Protein AF-A0A7W2KFF7-F1 (afdb_monomer_lite)

Radius of gyration: 12.77 Å; chains: 1; bounding box: 30×33×29 Å

Foldseek 3Di:
DDKAWDCPPHDPVLVVLSVQLNVQQPDPLLVVLLVQLLVDPQDCVVDQVVSLVVSCVRCPPSNSVSPVSSCVSSVHRSVRSNVSRNPTDMDPDDDD

pLDDT: mean 92.56, std 6.02, range [59.72, 97.44]

Secondary structure (DSSP, 8-state):
---EE--TT--HHHHHHHHHHHHH--SHHHHHHHHHHHTS---GGG-HHHHHHHHHHHHHHHHHHHHHHHHHHHT--HHHHHHHHHT--EESSPP-

Organism: NCBI:txid2666183

Structure (mmCIF, N/CA/C/O backbone):
data_AF-A0A7W2KFF7-F1
#
_entry.id   AF-A0A7W2KFF7-F1
#
loop_
_atom_site.group_PDB
_atom_site.id
_atom_site.type_symbol
_atom_site.label_atom_id
_atom_site.label_alt_id
_atom_site.label_comp_id
_atom_site.label_asym_id
_atom_site.label_entity_id
_atom_site.label_seq_id
_atom_site.pdbx_PDB_ins_code
_atom_site.Cartn_x
_atom_site.Cartn_y
_atom_site.Cartn_z
_atom_site.occupancy
_atom_site.B_iso_or_equiv
_atom_site.auth_seq_id
_atom_site.auth_comp_id
_atom_site.auth_asym_id
_atom_site.auth_atom_id
_atom_site.pdbx_PDB_model_num
ATOM 1 N N . MET A 1 1 ? 2.371 -14.835 -3.939 1.00 75.50 1 MET A N 1
ATOM 2 C CA . MET A 1 1 ? 2.195 -14.420 -2.531 1.00 75.50 1 MET A CA 1
ATOM 3 C C . MET A 1 1 ? 0.801 -13.837 -2.353 1.00 75.50 1 MET A C 1
ATOM 5 O O . MET A 1 1 ? 0.407 -13.009 -3.170 1.00 75.50 1 MET A O 1
ATOM 9 N N . LYS A 1 2 ? 0.052 -14.284 -1.340 1.00 86.00 2 LYS A N 1
ATOM 10 C CA . LYS A 1 2 ? -1.274 -13.763 -0.980 1.00 86.00 2 LYS A CA 1
ATOM 11 C C . LYS A 1 2 ? -1.233 -13.396 0.504 1.00 86.00 2 LYS A C 1
ATOM 13 O O . LYS A 1 2 ? -0.713 -14.183 1.285 1.00 86.00 2 LYS A O 1
ATOM 18 N N . PHE A 1 3 ? -1.707 -12.210 0.861 1.00 90.81 3 PHE A N 1
ATOM 19 C CA . PHE A 1 3 ? -1.852 -11.780 2.249 1.00 90.81 3 PHE A CA 1
ATOM 20 C C . PHE A 1 3 ? -3.117 -10.936 2.382 1.00 90.81 3 PHE A C 1
ATOM 22 O O . PHE A 1 3 ? -3.635 -10.440 1.377 1.00 90.81 3 PHE A O 1
ATOM 29 N N . TYR A 1 4 ? -3.569 -10.780 3.618 1.00 92.44 4 TYR A N 1
ATOM 30 C CA . TYR A 1 4 ? -4.703 -9.953 4.010 1.00 92.44 4 TYR A CA 1
ATOM 31 C C . TYR A 1 4 ? -4.310 -9.134 5.237 1.00 92.44 4 TYR A C 1
ATOM 33 O O . TYR A 1 4 ? -3.483 -9.577 6.030 1.00 92.44 4 TYR A O 1
ATOM 41 N N . PHE A 1 5 ? -4.881 -7.954 5.411 1.00 94.12 5 PHE A N 1
ATOM 42 C CA . PHE A 1 5 ? -4.748 -7.165 6.625 1.00 94.12 5 PHE A CA 1
ATOM 43 C C . PHE A 1 5 ? -5.553 -7.810 7.762 1.00 94.12 5 PHE A C 1
ATOM 45 O O . PHE A 1 5 ? -6.662 -8.310 7.554 1.00 94.12 5 PHE A O 1
ATOM 52 N N . ALA A 1 6 ? -5.001 -7.821 8.972 1.00 93.62 6 ALA A N 1
ATOM 53 C CA . ALA A 1 6 ? -5.761 -8.162 10.169 1.00 93.62 6 ALA A CA 1
ATOM 54 C C . ALA A 1 6 ? -6.663 -6.971 10.519 1.00 93.62 6 ALA A C 1
ATOM 56 O O . ALA A 1 6 ? -6.155 -5.867 10.708 1.00 93.62 6 ALA A O 1
ATOM 57 N N . LEU A 1 7 ? -7.981 -7.179 10.556 1.00 93.12 7 LEU A N 1
ATOM 58 C CA . LEU A 1 7 ? -8.967 -6.106 10.765 1.00 93.12 7 LEU A CA 1
ATOM 59 C C . LEU A 1 7 ? -9.529 -6.069 12.191 1.00 93.12 7 LEU A C 1
ATOM 61 O O . LEU A 1 7 ? -10.225 -5.120 12.553 1.00 93.12 7 LEU A O 1
ATOM 65 N N . ASP A 1 8 ? -9.231 -7.089 12.995 1.00 89.56 8 ASP A N 1
ATOM 66 C CA . ASP A 1 8 ? -9.782 -7.248 14.335 1.00 89.56 8 ASP A CA 1
ATOM 67 C C . ASP A 1 8 ? -9.443 -6.045 15.225 1.00 89.56 8 ASP A C 1
ATOM 69 O O . ASP A 1 8 ? -8.298 -5.593 15.295 1.00 89.56 8 ASP A O 1
ATOM 73 N N . GLY A 1 9 ? -10.462 -5.508 15.899 1.00 88.19 9 GLY A N 1
ATOM 74 C CA . GLY A 1 9 ? -10.317 -4.360 16.796 1.00 88.19 9 GLY A CA 1
ATOM 75 C C . GLY A 1 9 ? -10.121 -3.003 16.107 1.00 88.19 9 GLY A C 1
ATOM 76 O O . GLY A 1 9 ? -9.846 -2.022 16.796 1.00 88.19 9 GLY A O 1
ATOM 77 N N . MET A 1 10 ? -10.261 -2.904 14.777 1.00 91.88 10 MET A N 1
ATOM 78 C CA . MET A 1 10 ? -10.191 -1.620 14.064 1.00 91.88 10 MET A CA 1
ATOM 79 C C . MET A 1 10 ? -11.563 -0.948 13.914 1.00 91.88 10 MET A C 1
ATOM 81 O O . MET A 1 10 ? -12.559 -1.647 13.727 1.00 91.88 10 MET A O 1
ATOM 85 N N . PRO A 1 11 ? -11.636 0.398 13.903 1.00 93.81 11 PRO A N 1
ATOM 86 C CA . PRO A 1 11 ? -12.854 1.118 13.527 1.00 93.81 11 PRO A CA 1
ATOM 87 C C . PRO A 1 11 ? -13.313 0.767 12.106 1.00 93.81 11 PRO A C 1
ATOM 89 O O . PRO A 1 11 ? -12.471 0.566 11.227 1.00 93.81 11 PRO A O 1
ATOM 92 N N . GLN A 1 12 ? -14.628 0.749 11.869 1.00 93.19 12 GLN A N 1
ATOM 93 C CA . GLN A 1 12 ? -15.223 0.349 10.586 1.00 93.19 12 GLN A CA 1
ATOM 94 C C . GLN A 1 12 ? -14.649 1.128 9.393 1.00 93.19 12 GLN A C 1
ATOM 96 O O . GLN A 1 12 ? -14.209 0.513 8.427 1.00 93.19 12 GLN A O 1
ATOM 101 N N . GLU A 1 13 ? -14.545 2.455 9.492 1.00 92.25 13 GLU A N 1
ATOM 102 C CA . GLU A 1 13 ? -13.975 3.299 8.429 1.00 92.25 13 GLU A CA 1
ATOM 103 C C . GLU A 1 13 ? -12.557 2.854 8.033 1.00 92.25 13 GLU A C 1
ATOM 105 O O . GLU A 1 13 ? -12.199 2.801 6.857 1.00 92.25 13 GLU A O 1
ATOM 110 N N . ARG A 1 14 ? -11.735 2.459 9.014 1.00 92.75 14 ARG A N 1
ATOM 111 C CA . ARG A 1 14 ? -10.373 1.974 8.759 1.00 92.75 14 ARG A CA 1
ATOM 112 C C . ARG A 1 14 ? -10.378 0.593 8.105 1.00 92.75 14 ARG A C 1
ATOM 114 O O . ARG A 1 14 ? -9.533 0.328 7.249 1.00 92.75 14 ARG A O 1
ATOM 121 N N . GLN A 1 15 ? -11.307 -0.278 8.499 1.00 94.88 15 GLN A N 1
ATOM 122 C CA . GLN A 1 15 ? -11.475 -1.591 7.875 1.00 94.88 15 GLN A CA 1
ATOM 123 C C . GLN A 1 15 ? -11.866 -1.459 6.401 1.00 94.88 15 GLN A C 1
ATOM 125 O O . GLN A 1 15 ? -11.280 -2.132 5.557 1.00 94.88 15 GLN A O 1
ATOM 130 N N . GLU A 1 16 ? -12.796 -0.558 6.083 1.00 95.31 16 GLU A N 1
ATOM 131 C CA . GLU A 1 16 ? -13.261 -0.305 4.716 1.00 95.31 16 GLU A CA 1
ATOM 132 C C . GLU A 1 16 ? -12.125 0.172 3.803 1.00 95.31 16 GLU A C 1
ATOM 134 O O . GLU A 1 16 ? -11.974 -0.330 2.687 1.00 95.31 16 GLU A O 1
ATOM 139 N N . VAL A 1 17 ? -11.253 1.060 4.293 1.00 95.88 17 VAL A N 1
ATOM 140 C CA . VAL A 1 17 ? -10.070 1.491 3.533 1.00 95.88 17 VAL A CA 1
ATOM 141 C C . VAL A 1 17 ? -9.116 0.318 3.279 1.00 95.88 17 VAL A C 1
ATOM 143 O O . VAL A 1 17 ? -8.663 0.129 2.152 1.00 95.88 17 VAL A O 1
ATOM 146 N N . LEU A 1 18 ? -8.822 -0.507 4.289 1.00 95.88 18 LEU A N 1
ATOM 147 C CA . LEU A 1 18 ? -7.932 -1.666 4.131 1.00 95.88 18 LEU A CA 1
ATOM 148 C C . LEU A 1 18 ? -8.512 -2.719 3.175 1.00 95.88 18 LEU A C 1
ATOM 150 O O . LEU A 1 18 ? -7.777 -3.284 2.365 1.00 95.88 18 LEU A O 1
ATOM 154 N N . LEU A 1 19 ? -9.826 -2.940 3.221 1.00 95.56 19 LEU A N 1
ATOM 155 C CA . LEU A 1 19 ? -10.552 -3.796 2.280 1.00 95.56 19 LEU A CA 1
ATOM 156 C C . LEU A 1 19 ? -10.513 -3.242 0.851 1.00 95.56 19 LEU A C 1
ATOM 158 O O . LEU A 1 19 ? -10.304 -3.999 -0.098 1.00 95.56 19 LEU A O 1
ATOM 162 N N . SER A 1 20 ? -10.648 -1.925 0.686 1.00 96.38 20 SER A N 1
ATOM 163 C CA . SER A 1 20 ? -10.499 -1.260 -0.612 1.00 96.38 20 SER A CA 1
ATOM 164 C C . SER A 1 20 ? -9.088 -1.461 -1.183 1.00 96.38 20 SER A C 1
ATOM 166 O O . SER A 1 20 ? -8.936 -1.862 -2.343 1.00 96.38 20 SER A O 1
ATOM 168 N N . ILE A 1 21 ? -8.050 -1.326 -0.348 1.00 96.62 21 ILE A N 1
ATOM 169 C CA . ILE A 1 21 ? -6.662 -1.636 -0.728 1.00 96.62 21 ILE A CA 1
ATOM 170 C C . ILE A 1 21 ? -6.530 -3.111 -1.140 1.00 96.62 21 ILE A C 1
ATOM 172 O O . ILE A 1 21 ? -5.955 -3.401 -2.188 1.00 96.62 21 ILE A O 1
ATOM 176 N N . GLU A 1 22 ? -7.082 -4.049 -0.363 1.00 95.25 22 GLU A N 1
ATOM 177 C CA . GLU A 1 22 ? -7.083 -5.481 -0.702 1.00 95.25 22 GLU A CA 1
ATOM 178 C C . GLU A 1 22 ? -7.720 -5.775 -2.057 1.00 95.25 22 GLU A C 1
ATOM 180 O O . GLU A 1 22 ? -7.138 -6.509 -2.862 1.00 95.25 22 GLU A O 1
ATOM 185 N N . SER A 1 23 ? -8.879 -5.175 -2.324 1.00 95.50 23 SER A N 1
ATOM 186 C CA . SER A 1 23 ? -9.606 -5.343 -3.584 1.00 95.50 23 SER A CA 1
ATOM 187 C C . SER A 1 23 ? -8.844 -4.779 -4.789 1.00 95.50 23 SER A C 1
ATOM 189 O O . SER A 1 23 ? -8.906 -5.346 -5.879 1.00 95.50 23 SER A O 1
ATOM 191 N N . SER A 1 24 ? -8.042 -3.731 -4.575 1.00 96.25 24 SER A N 1
ATOM 192 C CA . SER A 1 24 ? -7.208 -3.093 -5.601 1.00 96.25 24 SER A CA 1
ATOM 193 C C . SER A 1 24 ? -5.954 -3.907 -5.954 1.00 96.25 24 SER A C 1
ATOM 195 O O . SER A 1 24 ? -5.331 -3.688 -6.991 1.00 96.25 24 SER A O 1
ATOM 197 N N . MET A 1 25 ? -5.561 -4.884 -5.128 1.00 95.75 25 MET A N 1
ATOM 198 C CA . MET A 1 25 ? -4.385 -5.726 -5.372 1.00 95.75 25 MET A CA 1
ATOM 199 C C . MET A 1 25 ? -4.688 -6.902 -6.318 1.00 95.75 25 MET A C 1
ATOM 201 O O . MET A 1 25 ? -4.659 -8.074 -5.923 1.00 95.75 25 MET A O 1
ATOM 205 N N . LEU A 1 26 ? -4.934 -6.605 -7.596 1.00 92.50 26 LEU A N 1
ATOM 206 C CA . LEU A 1 26 ? -5.432 -7.574 -8.584 1.00 92.50 26 LEU A CA 1
ATOM 207 C C . LEU A 1 26 ? -4.473 -8.754 -8.821 1.00 92.50 26 LEU A C 1
ATOM 209 O O . LEU A 1 26 ? -4.880 -9.917 -8.862 1.00 92.50 26 LEU A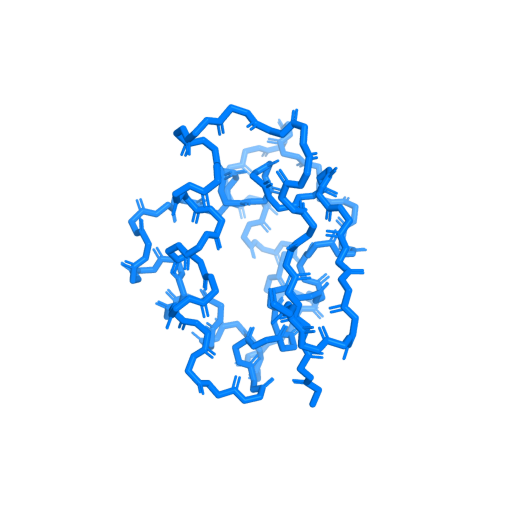 O 1
ATOM 213 N N . THR A 1 27 ? -3.168 -8.491 -8.906 1.00 94.06 27 THR A N 1
ATOM 214 C CA . THR A 1 27 ? -2.157 -9.510 -9.257 1.00 94.06 27 THR A CA 1
ATOM 215 C C . THR A 1 27 ? -1.176 -9.795 -8.119 1.00 94.06 27 THR A C 1
ATOM 217 O O . THR A 1 27 ? -1.148 -9.112 -7.094 1.00 94.06 27 THR A O 1
ATOM 220 N N . GLY A 1 28 ? -0.340 -10.826 -8.277 1.00 93.62 28 GLY A N 1
ATOM 221 C CA . GLY A 1 28 ? 0.749 -11.100 -7.333 1.00 93.62 28 GLY A CA 1
ATOM 222 C C . GLY A 1 28 ? 1.758 -9.950 -7.220 1.00 93.62 28 GLY A C 1
ATOM 223 O O . GLY A 1 28 ? 2.322 -9.754 -6.147 1.00 93.62 28 GLY A O 1
ATOM 224 N N . ARG A 1 29 ? 1.935 -9.159 -8.291 1.00 94.94 29 ARG A N 1
ATOM 225 C CA . ARG A 1 29 ? 2.842 -8.001 -8.310 1.00 94.94 29 ARG A CA 1
ATOM 226 C C . ARG A 1 29 ? 2.329 -6.849 -7.451 1.00 94.94 29 ARG A C 1
ATOM 228 O O . ARG A 1 29 ? 3.103 -6.317 -6.669 1.00 94.94 29 ARG A O 1
ATOM 235 N N . HIS A 1 30 ? 1.033 -6.543 -7.515 1.00 96.81 30 HIS A N 1
ATOM 236 C CA . HIS A 1 30 ? 0.409 -5.538 -6.645 1.00 96.81 30 HIS A CA 1
ATOM 237 C C . HIS A 1 30 ? 0.611 -5.883 -5.169 1.00 96.81 30 HIS A C 1
A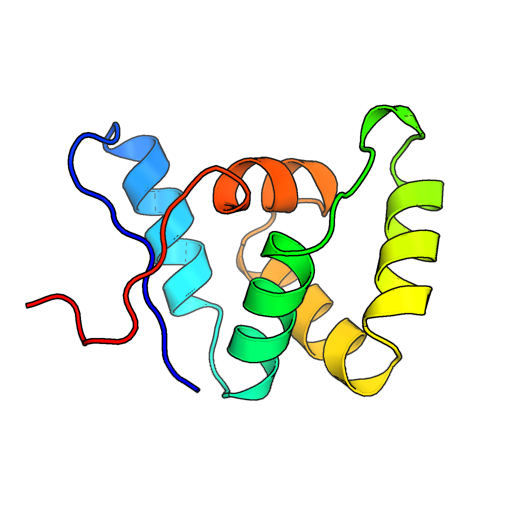TOM 239 O O . HIS A 1 30 ? 1.080 -5.065 -4.385 1.00 96.81 30 HIS A O 1
ATOM 245 N N . ARG A 1 31 ? 0.335 -7.144 -4.807 1.00 95.69 31 ARG A N 1
ATOM 246 C CA . ARG A 1 31 ? 0.526 -7.632 -3.436 1.00 95.69 31 ARG A CA 1
ATOM 247 C C . ARG A 1 31 ? 1.981 -7.503 -3.002 1.00 95.69 31 ARG A C 1
ATOM 249 O O . ARG A 1 31 ? 2.255 -6.990 -1.926 1.00 95.69 31 ARG A O 1
ATOM 256 N N . LEU A 1 32 ? 2.921 -7.932 -3.839 1.00 95.44 32 LEU A N 1
ATOM 257 C CA . LEU A 1 32 ? 4.340 -7.813 -3.515 1.00 95.44 32 LEU A CA 1
ATOM 258 C C . LEU A 1 32 ? 4.773 -6.348 -3.347 1.00 95.44 32 LEU A C 1
ATOM 260 O O . LEU A 1 32 ? 5.509 -6.045 -2.415 1.00 95.44 32 LEU A O 1
ATOM 264 N N . ALA A 1 33 ? 4.280 -5.438 -4.190 1.00 96.69 33 ALA A N 1
ATOM 265 C CA . ALA A 1 33 ? 4.580 -4.014 -4.093 1.00 96.69 33 ALA A CA 1
ATOM 266 C C . ALA A 1 33 ? 4.066 -3.399 -2.778 1.00 96.69 33 ALA A C 1
ATOM 268 O O . ALA A 1 33 ? 4.837 -2.759 -2.065 1.00 96.69 33 ALA A O 1
ATOM 269 N N . VAL A 1 34 ? 2.806 -3.658 -2.408 1.00 96.62 34 VAL A N 1
ATOM 270 C CA . VAL A 1 34 ? 2.211 -3.174 -1.147 1.00 96.62 34 VAL A CA 1
ATOM 271 C C . VAL A 1 34 ? 2.909 -3.781 0.070 1.00 96.62 34 VAL A C 1
ATOM 273 O O . VAL A 1 34 ? 3.218 -3.068 1.023 1.00 96.62 34 VAL A O 1
ATOM 276 N N . PHE A 1 35 ? 3.207 -5.082 0.039 1.00 95.06 35 PHE A N 1
ATOM 277 C CA . PHE A 1 35 ? 3.935 -5.750 1.117 1.00 95.06 35 PHE A CA 1
ATOM 278 C C . PHE A 1 35 ? 5.346 -5.181 1.283 1.00 95.06 35 PHE A C 1
ATOM 280 O O . PHE A 1 35 ? 5.769 -4.907 2.403 1.00 95.06 35 PHE A O 1
ATOM 287 N N . ASN A 1 36 ? 6.071 -4.958 0.186 1.00 95.06 36 ASN A N 1
ATOM 288 C CA . ASN A 1 36 ? 7.402 -4.368 0.251 1.00 95.06 36 ASN A CA 1
ATOM 289 C C . ASN A 1 36 ? 7.338 -2.929 0.765 1.00 95.06 36 ASN A C 1
ATOM 291 O O . ASN A 1 36 ? 8.098 -2.606 1.669 1.00 95.06 36 ASN A O 1
ATOM 295 N N . LEU A 1 37 ? 6.403 -2.104 0.273 1.00 96.12 37 LEU A N 1
ATOM 296 C CA . LEU A 1 37 ? 6.187 -0.739 0.766 1.00 96.12 37 LEU A CA 1
ATOM 297 C C . LEU A 1 37 ? 5.910 -0.716 2.273 1.00 96.12 37 LEU A C 1
ATOM 299 O O . LEU A 1 37 ? 6.523 0.070 2.986 1.00 96.12 37 LEU A O 1
ATOM 303 N N . LYS A 1 38 ? 5.028 -1.594 2.764 1.00 94.75 38 LYS A N 1
ATOM 304 C CA . LYS A 1 38 ? 4.727 -1.728 4.195 1.00 94.75 38 LYS A CA 1
ATOM 305 C C . LYS A 1 38 ? 5.978 -2.017 5.032 1.00 94.75 38 LYS A C 1
ATOM 307 O O . LYS A 1 38 ? 6.062 -1.566 6.165 1.00 94.75 38 LYS A O 1
ATOM 312 N N . ASN A 1 39 ? 6.917 -2.791 4.492 1.00 92.69 39 ASN A N 1
ATOM 313 C CA . ASN A 1 39 ? 8.162 -3.149 5.170 1.00 92.69 39 ASN A CA 1
ATOM 314 C C . ASN A 1 39 ? 9.292 -2.127 4.944 1.00 92.69 39 ASN A C 1
ATOM 316 O O . ASN A 1 39 ? 10.395 -2.306 5.464 1.00 92.69 39 ASN A O 1
ATOM 320 N N . LEU A 1 40 ? 9.052 -1.056 4.180 1.00 92.69 40 LEU A N 1
ATOM 321 C CA . LEU A 1 40 ? 9.981 0.065 4.113 1.00 92.69 40 LEU A CA 1
ATOM 322 C C . LEU A 1 40 ? 9.839 0.908 5.375 1.00 92.69 40 LEU A C 1
ATOM 324 O O . LEU A 1 40 ? 8.741 1.295 5.742 1.00 92.69 40 LEU A O 1
ATOM 328 N N . ASN A 1 41 ? 10.959 1.299 5.976 1.00 89.69 41 ASN A N 1
ATOM 329 C CA . ASN A 1 41 ? 10.973 2.312 7.033 1.00 89.69 41 ASN A CA 1
ATOM 330 C C . ASN A 1 41 ? 10.871 3.718 6.417 1.00 89.69 41 ASN A C 1
ATOM 332 O O . ASN A 1 41 ? 11.822 4.505 6.468 1.00 89.69 41 ASN A O 1
ATOM 336 N N . LEU A 1 42 ? 9.741 4.011 5.766 1.00 92.56 42 LEU A N 1
ATOM 337 C CA . LEU A 1 42 ? 9.548 5.254 5.025 1.00 92.56 42 LEU A CA 1
ATOM 338 C C . LEU A 1 42 ? 9.461 6.447 5.988 1.00 92.56 42 LEU A C 1
ATOM 340 O O . LEU A 1 42 ? 8.563 6.537 6.826 1.00 92.56 42 LEU A O 1
ATOM 344 N N . ARG A 1 43 ? 10.393 7.396 5.849 1.00 90.94 43 ARG A N 1
ATOM 345 C CA . ARG A 1 43 ? 10.398 8.653 6.612 1.00 90.94 43 ARG A CA 1
ATOM 346 C C . ARG A 1 43 ? 9.535 9.699 5.912 1.00 90.94 43 ARG A C 1
ATOM 348 O O . ARG A 1 43 ? 10.017 10.432 5.053 1.00 90.94 43 ARG A O 1
ATOM 355 N N . THR A 1 44 ? 8.271 9.801 6.317 1.00 91.12 44 THR A N 1
ATOM 356 C CA . THR A 1 44 ? 7.295 10.706 5.684 1.00 91.12 44 THR A CA 1
ATOM 357 C C . THR A 1 44 ? 7.504 12.188 6.011 1.00 91.12 44 THR A C 1
ATOM 359 O O . THR A 1 44 ? 6.919 13.045 5.358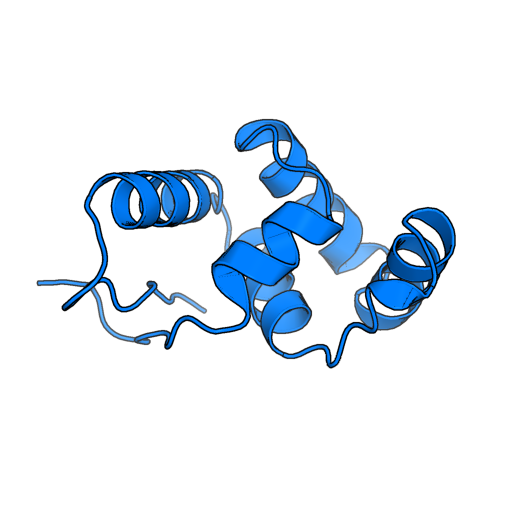 1.00 91.12 44 THR A O 1
ATOM 362 N N . SER A 1 45 ? 8.357 12.517 6.989 1.00 89.06 45 SER A N 1
ATOM 363 C CA . SER A 1 45 ? 8.699 13.900 7.367 1.00 89.06 45 SER A CA 1
ATOM 364 C C . SER A 1 45 ? 9.464 14.667 6.284 1.00 89.06 45 SER A C 1
ATOM 366 O O . SER A 1 45 ? 9.552 15.887 6.341 1.00 89.06 45 SER A O 1
ATOM 368 N N . ASN A 1 46 ? 10.034 13.962 5.305 1.00 83.44 46 ASN A N 1
ATOM 369 C CA . ASN A 1 46 ? 10.893 14.545 4.276 1.00 83.44 46 ASN A CA 1
ATOM 370 C C . ASN A 1 46 ? 10.120 15.098 3.064 1.00 83.44 46 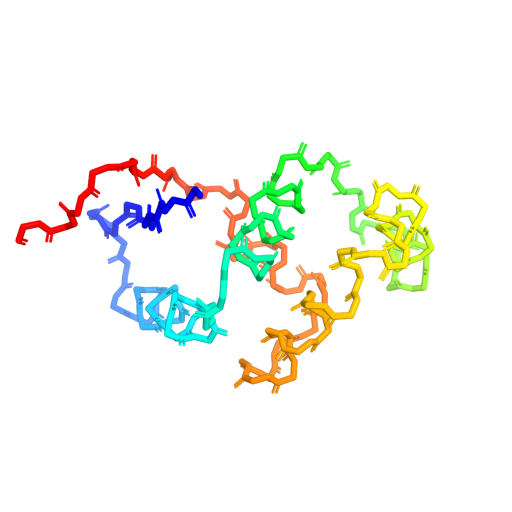ASN A C 1
ATOM 372 O O . ASN A 1 46 ? 10.749 15.554 2.112 1.00 83.44 46 ASN A O 1
ATOM 376 N N . GLY A 1 47 ? 8.785 15.055 3.094 1.00 89.25 47 GLY A N 1
ATOM 377 C CA . GLY A 1 47 ? 7.926 15.492 1.995 1.00 89.25 47 GLY A CA 1
ATOM 378 C C . GLY A 1 47 ? 7.653 14.397 0.960 1.00 89.25 47 GLY A C 1
ATOM 379 O O . GLY A 1 47 ? 8.303 13.350 0.936 1.00 89.25 47 GLY A O 1
ATOM 380 N N . HIS A 1 48 ? 6.650 14.643 0.114 1.00 89.88 48 HIS A N 1
ATOM 381 C CA . HIS A 1 48 ? 6.131 13.663 -0.845 1.00 89.88 48 HIS A CA 1
ATOM 382 C C . HIS A 1 48 ? 7.167 13.249 -1.898 1.00 89.88 48 HIS A C 1
ATOM 384 O O . HIS A 1 48 ? 7.369 12.058 -2.115 1.00 89.88 48 HIS A O 1
ATOM 390 N N . GLU A 1 49 ? 7.866 14.214 -2.494 1.00 90.88 49 GLU A N 1
ATOM 391 C CA . GLU A 1 49 ? 8.849 13.978 -3.559 1.00 90.88 49 GLU A CA 1
ATOM 392 C C . GLU A 1 49 ? 9.985 13.054 -3.098 1.00 90.88 49 GLU A C 1
ATOM 394 O O . GLU A 1 49 ? 10.213 12.002 -3.688 1.00 90.88 49 GLU A O 1
ATOM 399 N N . ARG A 1 50 ? 10.602 13.353 -1.948 1.00 92.75 50 ARG A N 1
ATOM 400 C CA . ARG A 1 50 ? 11.649 12.499 -1.362 1.00 92.75 50 ARG A CA 1
ATOM 401 C C . ARG A 1 50 ? 11.146 11.109 -0.978 1.00 92.75 50 ARG A C 1
ATOM 403 O O . ARG A 1 50 ? 11.906 10.142 -1.037 1.00 92.75 50 ARG A O 1
ATOM 410 N N . CYS A 1 51 ? 9.884 10.985 -0.561 1.00 93.75 51 CYS A N 1
ATOM 411 C CA . CYS A 1 51 ? 9.286 9.672 -0.315 1.00 93.75 51 CYS A CA 1
ATOM 412 C C . CYS A 1 51 ? 9.169 8.875 -1.615 1.00 93.75 51 CYS A C 1
ATOM 414 O O . CYS A 1 51 ? 9.502 7.691 -1.631 1.00 93.75 51 CYS A O 1
ATOM 416 N N . LEU A 1 52 ? 8.728 9.520 -2.694 1.00 93.00 52 LEU A N 1
ATOM 417 C CA . LEU A 1 52 ? 8.564 8.892 -3.996 1.00 93.00 52 LEU A CA 1
ATOM 418 C C . LEU A 1 52 ? 9.907 8.468 -4.595 1.00 93.00 52 LEU A C 1
ATOM 420 O O . LEU A 1 52 ? 10.018 7.339 -5.068 1.00 93.00 52 LEU A O 1
ATOM 424 N N . GLU A 1 53 ? 10.944 9.300 -4.496 1.00 94.12 53 GLU A N 1
ATOM 425 C CA . GLU A 1 53 ? 12.311 8.940 -4.896 1.00 94.12 53 GLU A CA 1
ATOM 426 C C . GLU A 1 53 ? 12.817 7.715 -4.126 1.00 94.12 53 GLU A C 1
ATOM 428 O O . GLU A 1 53 ? 13.317 6.754 -4.716 1.00 94.12 53 GLU A O 1
ATOM 433 N N . TYR A 1 54 ? 12.641 7.712 -2.801 1.00 95.12 54 TYR A N 1
ATOM 434 C CA . TYR A 1 54 ? 13.069 6.600 -1.957 1.00 95.12 54 TYR A CA 1
ATOM 435 C C . TYR A 1 54 ? 12.332 5.300 -2.301 1.00 95.12 54 TYR A C 1
ATOM 437 O O . TYR A 1 54 ? 12.960 4.251 -2.458 1.00 95.12 54 TYR A O 1
ATOM 445 N N . VAL A 1 55 ? 11.004 5.358 -2.441 1.00 95.12 55 VAL A N 1
ATOM 446 C CA . VAL A 1 55 ? 10.180 4.195 -2.798 1.00 95.12 55 VAL A CA 1
ATOM 447 C C . VAL A 1 55 ? 10.540 3.690 -4.191 1.00 95.12 55 VAL A C 1
ATOM 449 O O . VAL A 1 55 ? 10.746 2.489 -4.357 1.00 95.12 55 VAL A O 1
ATOM 452 N N . SER A 1 56 ? 10.717 4.589 -5.159 1.00 94.44 56 SER A N 1
ATOM 453 C CA . SER A 1 56 ? 11.159 4.255 -6.517 1.00 94.44 56 SER A CA 1
ATOM 454 C C . SER A 1 56 ? 12.507 3.537 -6.513 1.00 94.44 56 SER A C 1
ATOM 456 O O . SER A 1 56 ? 12.653 2.498 -7.155 1.00 94.44 56 SER A O 1
ATOM 458 N N . GLY A 1 57 ? 13.471 4.018 -5.722 1.00 94.88 57 GLY A N 1
ATOM 459 C CA . GLY A 1 57 ? 14.784 3.386 -5.584 1.00 94.88 57 GLY A CA 1
ATOM 460 C C . GLY A 1 57 ? 14.752 2.013 -4.900 1.00 94.88 57 GLY A C 1
ATOM 461 O O . GLY A 1 57 ? 15.617 1.180 -5.163 1.00 94.88 57 GLY A O 1
ATOM 462 N N . LYS A 1 58 ? 13.768 1.749 -4.029 1.00 95.69 58 LYS A N 1
ATOM 463 C CA . LYS A 1 58 ? 13.637 0.466 -3.313 1.00 95.69 58 LYS A CA 1
ATOM 464 C C . LYS A 1 58 ? 12.815 -0.574 -4.058 1.00 95.69 58 LYS A C 1
ATOM 466 O O . LYS A 1 58 ? 13.154 -1.753 -4.016 1.00 95.69 58 LYS A O 1
ATOM 471 N N . LEU A 1 59 ? 11.732 -0.155 -4.698 1.00 94.38 59 LEU A N 1
ATOM 472 C CA . LEU A 1 59 ? 10.835 -1.045 -5.430 1.00 94.38 59 LEU A CA 1
ATOM 473 C C . LEU A 1 59 ? 11.309 -1.291 -6.865 1.00 94.38 59 LEU A C 1
ATOM 475 O O . LEU A 1 59 ? 11.041 -2.357 -7.424 1.00 94.38 59 LEU A O 1
ATOM 479 N N . GLY A 1 60 ? 12.022 -0.324 -7.447 1.00 93.75 60 GLY A N 1
ATOM 480 C CA . GLY A 1 60 ? 12.401 -0.325 -8.853 1.00 93.75 60 GLY A CA 1
ATOM 481 C C . GLY A 1 60 ? 11.191 -0.259 -9.790 1.00 93.75 60 GLY A C 1
ATOM 482 O O . GLY A 1 60 ? 10.036 -0.392 -9.379 1.00 93.75 60 GLY A O 1
ATOM 483 N N . ALA A 1 61 ? 11.453 -0.114 -11.090 1.00 89.94 61 ALA A N 1
ATOM 484 C CA . ALA A 1 61 ? 10.398 -0.012 -12.105 1.00 89.94 61 ALA A CA 1
ATOM 485 C C . ALA A 1 61 ? 9.451 -1.231 -12.123 1.00 89.94 61 ALA A C 1
ATOM 487 O O . ALA A 1 61 ? 8.276 -1.108 -12.457 1.00 89.94 61 ALA A O 1
ATOM 488 N N . PHE A 1 62 ? 9.948 -2.407 -11.724 1.00 92.06 62 PHE A N 1
ATOM 489 C CA . PHE A 1 62 ? 9.181 -3.653 -11.735 1.00 92.06 62 PHE A CA 1
ATOM 490 C C . PHE A 1 62 ? 7.997 -3.663 -10.752 1.00 92.06 62 PHE A C 1
ATOM 492 O O . PHE A 1 62 ? 6.961 -4.261 -11.056 1.00 92.06 62 PHE A O 1
ATOM 499 N N . LEU A 1 63 ? 8.139 -3.027 -9.583 1.00 95.88 63 LEU A N 1
ATOM 500 C CA . LEU A 1 63 ? 7.091 -2.963 -8.555 1.00 95.88 63 LEU A CA 1
ATOM 501 C C . LEU A 1 63 ? 6.475 -1.569 -8.403 1.00 95.88 63 LEU A C 1
ATOM 503 O O . LEU A 1 63 ? 5.393 -1.469 -7.827 1.00 95.88 63 LEU A O 1
ATOM 507 N N . LEU A 1 64 ? 7.111 -0.524 -8.941 1.00 95.94 64 LEU A N 1
ATOM 508 C CA . LEU A 1 64 ? 6.585 0.838 -8.889 1.00 95.94 64 LEU A CA 1
ATOM 509 C C . LEU A 1 64 ? 5.265 0.974 -9.659 1.00 95.94 64 LEU A C 1
ATOM 511 O O . LEU A 1 64 ? 4.290 1.432 -9.079 1.00 95.94 64 LEU A O 1
ATOM 515 N N . GLY A 1 65 ? 5.190 0.484 -10.902 1.00 96.19 65 GLY A N 1
ATOM 516 C CA . GLY A 1 65 ? 3.949 0.536 -11.693 1.00 96.19 65 GLY A CA 1
ATOM 517 C C . GLY A 1 65 ? 2.753 -0.130 -10.991 1.00 96.19 65 GLY A C 1
ATOM 518 O O . GLY A 1 65 ? 1.730 0.516 -10.784 1.00 96.19 65 GLY A O 1
ATOM 519 N N . PRO A 1 66 ? 2.881 -1.385 -10.512 1.00 96.94 66 PRO A N 1
ATOM 520 C CA . PRO A 1 66 ? 1.836 -2.015 -9.709 1.00 96.94 66 PRO A CA 1
ATOM 521 C C . PRO A 1 66 ? 1.463 -1.238 -8.439 1.00 96.94 66 PRO A C 1
ATOM 523 O O . PRO A 1 66 ? 0.306 -1.277 -8.037 1.00 96.94 66 PRO A O 1
ATOM 526 N N . LEU A 1 67 ? 2.408 -0.554 -7.782 1.00 97.12 67 LEU A N 1
ATOM 527 C CA . LEU A 1 67 ? 2.088 0.295 -6.632 1.00 97.12 67 LEU A CA 1
ATOM 528 C C . LEU A 1 67 ? 1.264 1.519 -7.055 1.00 97.12 67 LEU A C 1
ATOM 530 O O . LEU A 1 67 ? 0.263 1.821 -6.409 1.00 97.12 67 LEU A O 1
ATOM 534 N N . GLU A 1 68 ? 1.659 2.199 -8.130 1.00 96.75 68 GLU A N 1
ATOM 535 C CA . GLU A 1 68 ? 0.941 3.353 -8.684 1.00 96.75 68 GLU A CA 1
ATOM 536 C C . GLU A 1 68 ? -0.493 2.990 -9.087 1.00 96.75 68 GLU A C 1
ATOM 538 O O . GLU A 1 68 ? -1.420 3.755 -8.820 1.00 96.75 68 GLU A O 1
ATOM 543 N N . GLU A 1 69 ? -0.700 1.795 -9.647 1.00 97.25 69 GLU A N 1
ATOM 544 C CA . GLU A 1 69 ? -2.031 1.262 -9.954 1.00 97.25 69 GLU A CA 1
ATOM 545 C C . GLU A 1 69 ? -2.899 1.121 -8.690 1.00 97.25 69 GLU A C 1
ATOM 547 O O . GLU A 1 69 ? -4.056 1.548 -8.698 1.00 97.25 69 GLU A O 1
ATOM 552 N N . VAL A 1 70 ? -2.350 0.611 -7.575 1.00 97.44 70 VAL A N 1
ATOM 553 C CA .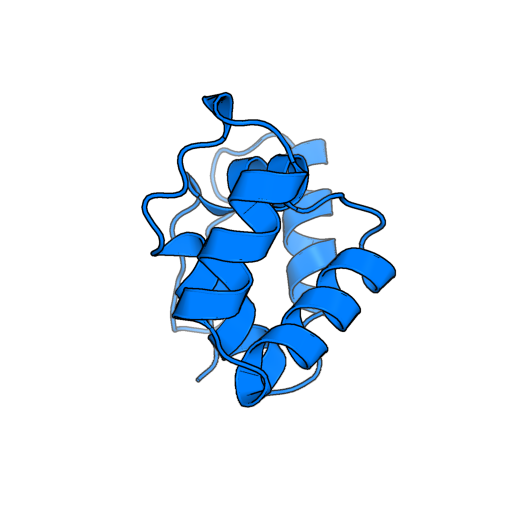 VAL A 1 70 ? -3.086 0.530 -6.295 1.00 97.44 70 VAL A CA 1
ATOM 554 C C . VAL A 1 70 ? -3.384 1.921 -5.723 1.00 97.44 70 VAL A C 1
ATOM 556 O O . VAL A 1 70 ? -4.502 2.170 -5.266 1.00 97.44 70 VAL A O 1
ATOM 559 N N . LEU A 1 71 ? -2.414 2.841 -5.744 1.00 96.94 71 LEU A N 1
ATOM 560 C CA . LEU A 1 71 ? -2.608 4.217 -5.264 1.00 96.94 71 LEU A CA 1
ATOM 561 C C . LEU A 1 71 ? -3.726 4.914 -6.048 1.00 96.94 71 LEU A C 1
ATOM 563 O O . LEU A 1 71 ? -4.637 5.496 -5.460 1.00 96.94 71 LEU A O 1
ATOM 567 N N . LYS A 1 72 ? -3.717 4.770 -7.377 1.00 97.12 72 LYS A N 1
ATOM 568 C CA . LYS A 1 72 ? -4.753 5.314 -8.256 1.00 97.12 72 LYS A CA 1
ATOM 569 C C . LYS A 1 72 ? -6.126 4.695 -7.992 1.00 97.12 72 LYS A C 1
ATOM 571 O O . LYS A 1 72 ? -7.106 5.430 -7.936 1.00 97.12 72 LYS A O 1
ATOM 576 N N . ALA A 1 73 ? -6.206 3.375 -7.823 1.00 97.00 73 ALA A N 1
ATOM 577 C CA . ALA A 1 73 ? -7.469 2.676 -7.573 1.00 97.00 73 ALA A CA 1
ATOM 578 C C . ALA A 1 73 ? -8.102 3.056 -6.222 1.00 97.00 73 ALA A C 1
ATOM 580 O O . ALA A 1 73 ? -9.322 3.126 -6.107 1.00 97.00 73 ALA A O 1
ATOM 581 N N . THR A 1 74 ? -7.274 3.337 -5.213 1.00 95.69 74 THR A N 1
ATOM 582 C CA . THR A 1 74 ? -7.725 3.702 -3.859 1.00 95.69 74 THR A CA 1
ATOM 583 C C . THR A 1 74 ? -7.914 5.205 -3.657 1.00 95.69 74 THR A C 1
ATOM 585 O O . THR A 1 74 ? -8.523 5.615 -2.671 1.00 95.69 74 THR A O 1
ATOM 588 N N . GLY A 1 75 ? -7.389 6.036 -4.563 1.00 95.38 75 GLY A N 1
ATOM 589 C CA . GLY A 1 75 ? -7.412 7.496 -4.447 1.00 95.38 75 GLY A CA 1
ATOM 590 C C . GLY A 1 75 ? -6.518 8.050 -3.330 1.00 95.38 75 GLY A C 1
ATOM 591 O O . GLY A 1 75 ? -6.627 9.226 -2.982 1.00 95.38 75 GLY A O 1
ATOM 592 N N . LEU A 1 76 ? -5.647 7.222 -2.748 1.00 94.88 76 LEU A N 1
ATOM 593 C CA . LEU A 1 76 ? -4.739 7.615 -1.675 1.00 94.88 76 LEU A CA 1
ATOM 594 C C . LEU A 1 76 ? -3.394 8.061 -2.250 1.00 94.88 76 LEU A C 1
ATOM 596 O O . LEU A 1 76 ? -2.813 7.387 -3.099 1.00 94.88 76 LEU A O 1
ATOM 600 N N . ASP A 1 77 ? -2.853 9.166 -1.734 1.00 94.56 77 ASP A N 1
ATOM 601 C CA . ASP A 1 77 ? -1.451 9.505 -1.976 1.00 94.56 77 ASP A CA 1
ATOM 602 C C . ASP A 1 77 ? -0.513 8.541 -1.231 1.00 94.56 77 ASP A C 1
ATOM 604 O O . ASP A 1 77 ? -0.896 7.897 -0.251 1.00 94.56 77 ASP A O 1
ATOM 608 N N . LEU A 1 78 ? 0.742 8.471 -1.679 1.00 95.25 78 LEU A N 1
ATOM 609 C CA . LEU A 1 78 ? 1.757 7.562 -1.142 1.00 95.25 78 LEU A CA 1
ATOM 610 C C . LEU A 1 78 ? 1.917 7.642 0.387 1.00 95.25 78 LEU A C 1
ATOM 612 O O . LEU A 1 78 ? 2.079 6.611 1.039 1.00 95.25 78 LEU A O 1
ATOM 616 N N . ILE A 1 79 ? 1.888 8.846 0.967 1.00 95.31 79 ILE A N 1
ATOM 617 C CA . ILE A 1 79 ? 2.128 9.043 2.402 1.00 95.31 79 ILE A C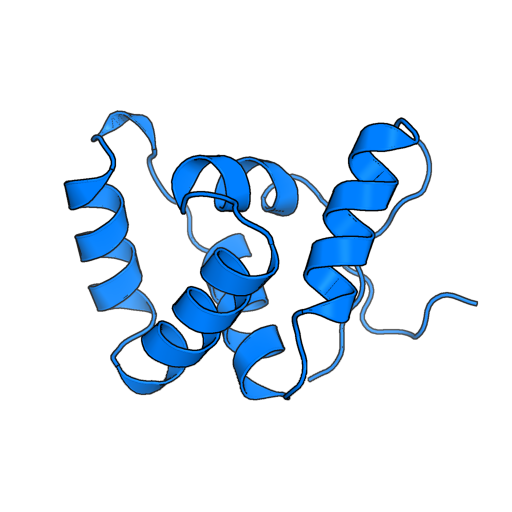A 1
ATOM 618 C C . ILE A 1 79 ? 0.921 8.550 3.197 1.00 95.31 79 ILE A C 1
ATOM 620 O O . ILE A 1 79 ? 1.087 7.787 4.151 1.00 95.31 79 ILE A O 1
ATOM 624 N N . ARG A 1 80 ? -0.292 8.952 2.799 1.00 94.06 80 ARG A N 1
ATOM 625 C CA . ARG A 1 80 ? -1.529 8.475 3.435 1.00 94.06 80 ARG A CA 1
ATOM 626 C C . ARG A 1 80 ? -1.653 6.963 3.313 1.00 94.06 80 ARG A C 1
ATOM 628 O O . ARG A 1 80 ? -1.919 6.295 4.309 1.00 94.06 80 ARG A O 1
ATOM 635 N N . PHE A 1 81 ? -1.387 6.424 2.126 1.00 96.56 81 PHE A N 1
ATOM 636 C CA . PHE A 1 81 ? -1.404 4.990 1.867 1.00 96.56 81 PHE A CA 1
ATOM 637 C C . PHE A 1 81 ? -0.433 4.235 2.779 1.00 96.56 81 PHE A C 1
ATOM 639 O O . PHE A 1 81 ? -0.820 3.266 3.432 1.00 96.56 81 PHE A O 1
ATOM 646 N N . TYR A 1 82 ? 0.813 4.709 2.885 1.00 96.19 82 TYR A N 1
ATOM 647 C CA . TYR A 1 82 ? 1.813 4.107 3.763 1.00 96.19 82 TYR A CA 1
ATOM 648 C C . TYR A 1 82 ? 1.358 4.101 5.228 1.00 96.19 82 TYR A C 1
ATOM 650 O O . TYR A 1 82 ? 1.422 3.059 5.877 1.00 96.19 82 TYR A O 1
ATOM 658 N N . HIS A 1 83 ? 0.834 5.214 5.746 1.00 94.25 83 HIS A N 1
ATOM 659 C CA . HIS A 1 83 ? 0.353 5.281 7.134 1.00 94.25 83 HIS A CA 1
ATOM 660 C C . HIS A 1 83 ? -0.818 4.338 7.413 1.00 94.25 83 HIS A C 1
ATOM 662 O O . HIS A 1 83 ? -0.872 3.734 8.486 1.00 94.25 83 HIS A O 1
ATOM 668 N N . VAL A 1 84 ? -1.719 4.158 6.444 1.00 94.75 84 VAL A N 1
ATOM 669 C CA . VAL A 1 84 ? -2.836 3.213 6.565 1.00 94.75 84 VAL A CA 1
ATOM 670 C C . VAL A 1 84 ? -2.328 1.782 6.753 1.00 94.75 84 VAL A C 1
ATOM 672 O O . VAL A 1 84 ? -2.810 1.087 7.649 1.00 94.75 84 VAL A O 1
ATOM 675 N N . ILE A 1 85 ? -1.340 1.349 5.962 1.00 95.06 85 ILE A N 1
ATOM 676 C CA . ILE A 1 85 ? -0.885 -0.052 5.941 1.00 95.06 85 ILE A CA 1
ATOM 677 C C . ILE A 1 85 ? 0.248 -0.359 6.931 1.00 95.06 85 ILE A C 1
ATOM 679 O O . ILE A 1 85 ? 0.377 -1.504 7.373 1.00 95.06 85 ILE A O 1
ATOM 683 N N . ASN A 1 86 ? 1.092 0.618 7.286 1.00 92.38 86 ASN A N 1
ATOM 684 C CA . ASN A 1 86 ? 2.355 0.388 8.000 1.00 92.38 86 ASN A CA 1
ATOM 685 C C . ASN A 1 86 ? 2.147 -0.248 9.386 1.00 92.38 86 ASN A C 1
ATOM 687 O O . ASN A 1 86 ? 2.822 -1.211 9.740 1.00 92.38 86 ASN A O 1
ATOM 691 N N . ALA A 1 87 ? 1.136 0.197 10.131 1.00 85.31 87 ALA A N 1
ATOM 692 C CA . ALA A 1 87 ? 0.851 -0.306 11.478 1.00 85.31 87 ALA A CA 1
ATOM 693 C C . ALA A 1 87 ? -0.111 -1.510 11.517 1.00 85.31 87 ALA A C 1
ATOM 695 O O . ALA A 1 87 ? -0.516 -1.933 12.595 1.00 85.31 87 ALA A O 1
ATOM 696 N N . VAL A 1 88 ? -0.511 -2.053 10.363 1.00 92.00 88 VAL A N 1
ATOM 697 C CA . VAL A 1 88 ? -1.527 -3.113 10.296 1.00 92.00 88 VAL A CA 1
ATOM 698 C C . VAL A 1 88 ? -0.876 -4.479 10.085 1.00 92.00 88 VAL A C 1
ATOM 700 O O . VAL A 1 88 ? -0.233 -4.671 9.052 1.00 92.00 88 VAL A O 1
ATOM 703 N N . PRO A 1 89 ? -1.001 -5.439 11.018 1.00 92.00 89 PRO A N 1
ATOM 704 C CA . PRO A 1 89 ? -0.508 -6.795 10.805 1.00 92.00 89 PRO A CA 1
ATOM 705 C C . PRO A 1 89 ? -1.123 -7.429 9.555 1.00 92.00 89 PRO A C 1
ATOM 707 O O . PRO A 1 89 ? -2.236 -7.091 9.153 1.00 92.00 89 PRO A O 1
ATOM 710 N N . VAL A 1 90 ? -0.399 -8.369 8.950 1.00 92.56 90 VAL A N 1
ATOM 711 C CA . VAL A 1 90 ? -0.897 -9.136 7.806 1.00 92.56 90 VAL A CA 1
ATOM 712 C C . VAL A 1 90 ? -0.950 -10.618 8.138 1.00 92.56 90 VAL A C 1
ATOM 714 O O . VAL A 1 90 ? -0.080 -11.141 8.832 1.00 92.56 90 VAL A O 1
ATOM 717 N N . VAL A 1 91 ? -1.958 -11.299 7.609 1.00 91.12 91 VAL A N 1
ATOM 718 C CA . VAL A 1 91 ? -2.125 -12.750 7.681 1.00 91.12 91 VAL A CA 1
ATOM 719 C C . VAL A 1 91 ? -1.891 -13.355 6.300 1.00 91.12 91 VAL A C 1
ATOM 721 O O . VAL A 1 91 ? -2.322 -12.812 5.283 1.00 91.12 91 VAL A O 1
ATOM 724 N N . LEU A 1 92 ? -1.167 -14.475 6.250 1.00 87.12 92 LEU A N 1
ATOM 725 C CA . LEU A 1 92 ? -0.844 -15.186 5.001 1.00 87.12 92 LEU A CA 1
ATOM 726 C C . LEU A 1 92 ? -1.895 -16.244 4.632 1.00 87.12 92 LEU A C 1
ATOM 728 O O . LEU A 1 92 ? -1.856 -16.823 3.547 1.00 87.12 92 LEU A O 1
ATOM 732 N N . THR A 1 93 ? -2.842 -16.493 5.532 1.00 80.38 93 THR A N 1
ATOM 733 C CA . THR A 1 93 ? -4.001 -17.358 5.326 1.00 80.38 93 THR A CA 1
ATOM 734 C C . THR A 1 93 ? -5.207 -16.527 4.895 1.00 80.38 93 THR A C 1
ATOM 736 O O . THR A 1 93 ? -5.283 -15.331 5.172 1.00 80.38 93 THR A O 1
ATOM 739 N N . ALA A 1 94 ? -6.152 -17.144 4.183 1.00 70.50 94 ALA A N 1
ATOM 740 C CA . ALA A 1 94 ? -7.406 -16.476 3.845 1.00 70.50 94 ALA A CA 1
ATOM 741 C C . ALA A 1 94 ? -8.178 -16.093 5.118 1.00 70.50 94 ALA A C 1
ATOM 743 O O . ALA A 1 94 ? -8.252 -16.901 6.048 1.00 70.50 94 ALA A O 1
ATOM 744 N N . ARG A 1 95 ? -8.751 -14.878 5.142 1.00 67.50 95 ARG A N 1
ATOM 745 C CA . ARG A 1 95 ? -9.728 -14.481 6.166 1.00 67.50 95 ARG A CA 1
ATOM 746 C C . ARG A 1 95 ? -10.916 -15.449 6.058 1.00 67.50 95 ARG A C 1
ATOM 748 O O . ARG A 1 95 ? -11.401 -15.668 4.947 1.00 67.50 95 ARG A O 1
ATOM 755 N N . ARG A 1 96 ? -11.252 -16.111 7.169 1.00 59.72 96 ARG A N 1
ATOM 756 C CA . ARG A 1 96 ? -12.382 -17.049 7.251 1.00 59.72 96 ARG A CA 1
ATOM 757 C C . ARG A 1 96 ? -13.700 -16.296 7.278 1.00 59.72 96 ARG A C 1
ATOM 759 O O . ARG A 1 96 ? -13.697 -15.176 7.833 1.00 59.72 96 ARG A O 1
#

Sequence (96 aa):
MKFYFALDGMPQERQEVLLSIESSMLTGRHRLAVFNLKNLNLRTSNGHERCLEYVSGKLGAFLLGPLEEVLKATGLDLIRFYHVINAVPVVLTARR